Protein AF-A0A1V8UKM0-F1 (afdb_monomer)

Foldseek 3Di:
DDDDDDDDPPPPPPDPPPPPQPFPPQDPPAAEAADDDDDDDDDADDDDDCQQVCNQVQWFWDQDDDPVNAQEGGDGPVVCVVVVQWDAPPPRHDTHHHWPPDDDDDPPGSGTYGTDIDGNYYYNDHDDDDDDPDDDDDPSDDDWDWHDDGGPPPPHIGTDDDDD

Nearest PDB structures (foldseek):
  5jvv-assembly2_A  TM=9.535E-01  e=7.229E-06  Paecilomyces sp. 'thermophila'
  3wdy-assembly3_C  TM=9.228E-01  e=9.273E-06  Paecilomyces sp. 'thermophila'
  3wdu-assembly2_B  TM=9.109E-01  e=8.713E-06  Paecilomyces sp. 'thermophila'
  3wdy-assembly2_B  TM=9.113E-01  e=1.189E-05  Paecilomyces sp. 'thermophila'

Secondary structure (DSSP, 8-state):
--PPP----------------------TT--EE-----SS-PPP-------TTTGGGSEEEE-S--TT--SEEE--HHHHHHTTSEEE-TTS--EEE----SS---TTSS-EEE-EEEESSEESS-------S----STT-----EEE-SSTTTT-EEE-----

Structure (mmCIF, N/CA/C/O backbone):
data_AF-A0A1V8UKM0-F1
#
_entry.id   AF-A0A1V8UKM0-F1
#
loop_
_atom_site.group_PDB
_atom_site.id
_atom_site.type_symbol
_atom_site.label_atom_id
_atom_site.label_alt_id
_atom_site.label_comp_id
_atom_site.label_asym_id
_atom_site.label_entity_id
_atom_site.label_seq_id
_atom_site.pdbx_PDB_ins_code
_atom_site.Cartn_x
_atom_site.Cartn_y
_atom_site.Cartn_z
_atom_site.occupancy
_atom_site.B_iso_or_equiv
_atom_site.auth_seq_id
_atom_site.auth_comp_id
_atom_site.auth_asym_id
_atom_site.auth_atom_id
_atom_site.pdbx_PDB_model_num
ATO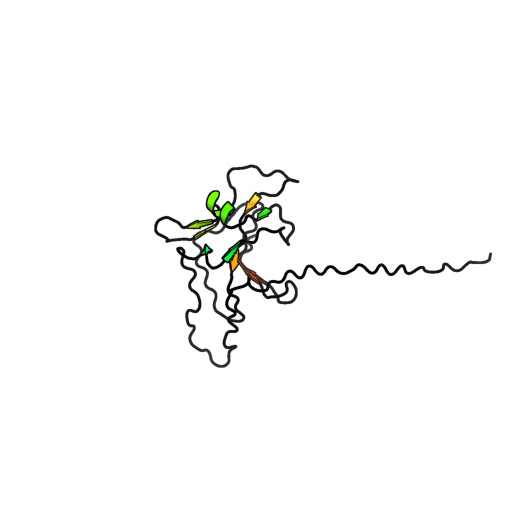M 1 N N . MET A 1 1 ? 38.058 53.586 30.985 1.00 41.16 1 MET A N 1
ATOM 2 C CA . MET A 1 1 ? 37.505 52.952 29.769 1.00 41.16 1 MET A CA 1
ATOM 3 C C . MET A 1 1 ? 38.567 52.033 29.189 1.00 41.16 1 MET A C 1
ATOM 5 O O . MET A 1 1 ? 39.555 52.520 28.659 1.00 41.16 1 MET A O 1
ATOM 9 N N . ARG A 1 2 ? 38.438 50.719 29.379 1.00 30.89 2 ARG A N 1
ATOM 10 C CA . ARG A 1 2 ? 39.335 49.725 28.776 1.00 30.89 2 ARG A CA 1
ATOM 11 C C . ARG A 1 2 ? 38.476 48.509 28.447 1.00 30.89 2 ARG A C 1
ATOM 13 O O . ARG A 1 2 ? 38.006 47.827 29.350 1.00 30.89 2 ARG A O 1
ATOM 20 N N . SER A 1 3 ? 38.157 48.352 27.167 1.00 33.84 3 SER A N 1
ATOM 21 C CA . SER A 1 3 ? 37.376 47.237 26.642 1.00 33.84 3 SER A CA 1
ATOM 22 C C . SER A 1 3 ? 38.165 45.935 26.794 1.00 33.84 3 SER A C 1
ATOM 24 O O . SER A 1 3 ? 39.337 45.861 26.430 1.00 33.84 3 SER A O 1
ATOM 26 N N . SER A 1 4 ? 37.523 44.910 27.353 1.00 36.16 4 SER A N 1
ATOM 27 C CA . SER A 1 4 ? 37.988 43.522 27.254 1.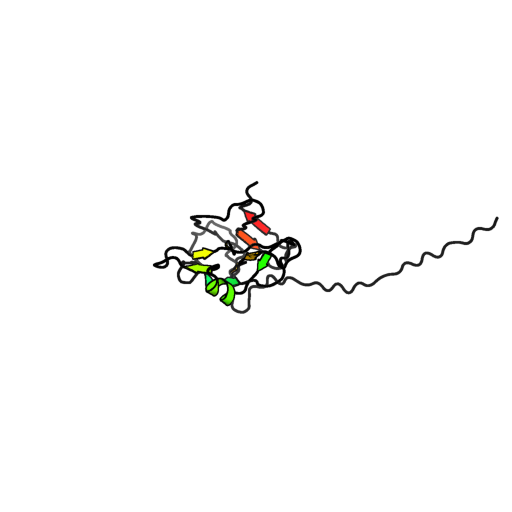00 36.16 4 SER A CA 1
ATOM 28 C C . SER A 1 4 ? 37.384 42.890 25.995 1.00 36.16 4 SER A C 1
ATOM 30 O O . SER A 1 4 ? 36.192 43.094 25.753 1.00 36.16 4 SER A O 1
ATOM 32 N N . PRO A 1 5 ? 38.150 42.142 25.182 1.00 39.22 5 PRO A N 1
ATOM 33 C CA . PRO A 1 5 ? 37.603 41.442 24.030 1.00 39.22 5 PRO A CA 1
ATOM 34 C C . PRO A 1 5 ? 36.866 40.176 24.486 1.00 39.22 5 PRO A C 1
ATOM 36 O O . 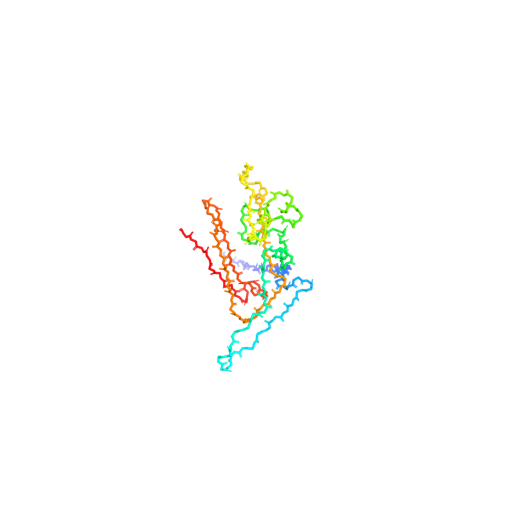PRO A 1 5 ? 37.390 39.369 25.254 1.00 39.22 5 PRO A O 1
ATOM 39 N N . LEU A 1 6 ? 35.635 40.004 24.005 1.00 35.41 6 LEU A N 1
ATOM 40 C CA . LEU A 1 6 ? 34.868 38.770 24.144 1.00 35.41 6 LEU A CA 1
ATOM 41 C C . LEU A 1 6 ? 35.553 37.665 23.328 1.00 35.41 6 LEU A C 1
ATOM 43 O O . LEU A 1 6 ? 35.604 37.722 22.101 1.00 35.41 6 LEU A O 1
ATOM 47 N N . ILE A 1 7 ? 36.078 36.654 24.019 1.00 39.25 7 ILE A N 1
ATOM 48 C CA . ILE A 1 7 ? 36.509 35.392 23.414 1.00 39.25 7 ILE A CA 1
ATOM 49 C C . ILE A 1 7 ? 35.251 34.690 22.890 1.00 39.25 7 ILE A C 1
ATOM 51 O O . ILE A 1 7 ? 34.437 34.189 23.667 1.00 39.25 7 ILE A O 1
ATOM 55 N N . SER A 1 8 ? 35.094 34.672 21.566 1.00 36.81 8 SER A N 1
ATOM 56 C CA . SER A 1 8 ? 34.096 33.863 20.866 1.00 36.81 8 SER A CA 1
ATOM 57 C C . SER A 1 8 ? 34.408 32.384 21.098 1.00 36.81 8 SER A C 1
ATOM 59 O O . SER A 1 8 ? 35.337 31.825 20.515 1.00 36.81 8 SER A O 1
ATOM 61 N N . ARG A 1 9 ? 33.662 31.742 21.999 1.00 37.31 9 ARG A N 1
ATOM 62 C CA . ARG A 1 9 ? 33.654 30.284 22.132 1.00 37.31 9 ARG A CA 1
ATOM 63 C C . ARG A 1 9 ? 32.710 29.724 21.073 1.00 37.31 9 ARG A C 1
ATOM 65 O O . ARG A 1 9 ? 31.514 29.602 21.313 1.00 37.31 9 ARG A O 1
ATOM 72 N N . ILE A 1 10 ? 33.250 29.381 19.905 1.00 36.84 10 ILE A N 1
ATOM 73 C CA . ILE A 1 10 ? 32.561 28.501 18.957 1.00 36.84 10 ILE A CA 1
ATOM 74 C C . ILE A 1 10 ? 32.526 27.111 19.599 1.00 36.84 10 ILE A C 1
ATOM 76 O O . ILE A 1 10 ? 33.517 26.383 19.596 1.00 36.84 10 ILE A O 1
ATOM 80 N N . ALA A 1 11 ? 31.394 26.760 20.204 1.00 35.06 11 ALA A N 1
ATOM 81 C CA . ALA A 1 11 ? 31.103 25.387 20.582 1.00 35.06 11 ALA A CA 1
ATOM 82 C C . ALA A 1 11 ? 30.688 24.636 19.311 1.00 35.06 11 ALA A C 1
ATOM 84 O O . ALA A 1 11 ? 29.550 24.739 18.859 1.00 35.06 11 ALA A O 1
ATOM 85 N N . VAL A 1 12 ? 31.631 23.912 18.705 1.00 35.94 12 VAL A N 1
ATOM 86 C CA . VAL A 1 12 ? 31.314 22.931 17.663 1.00 35.94 12 VAL A CA 1
ATOM 87 C C . VAL A 1 12 ? 30.643 21.749 18.357 1.00 35.94 12 VAL A C 1
ATOM 89 O O . VAL A 1 12 ? 31.309 20.867 18.894 1.00 35.94 12 VAL A O 1
ATOM 92 N N . PHE A 1 13 ? 29.313 21.750 18.389 1.00 31.33 13 PHE A N 1
ATOM 93 C CA . PHE A 1 13 ? 28.555 20.548 18.706 1.00 31.33 13 PHE A CA 1
ATOM 94 C C . PHE A 1 13 ? 28.582 19.648 17.473 1.00 31.33 13 PHE A C 1
ATOM 96 O O . PHE A 1 13 ? 27.838 19.853 16.515 1.00 31.33 13 PHE A O 1
ATOM 103 N N . LEU A 1 14 ? 29.474 18.656 17.496 1.00 30.83 14 LEU A N 1
ATOM 104 C CA . LEU A 1 14 ? 29.379 17.487 16.631 1.00 30.83 14 LEU A CA 1
ATOM 105 C C . LEU A 1 14 ? 28.101 16.740 17.028 1.00 30.83 14 LEU A C 1
ATOM 107 O O . LEU A 1 14 ? 28.102 15.918 17.940 1.00 30.83 14 LEU A O 1
ATOM 111 N N . PHE A 1 15 ? 26.993 17.060 16.364 1.00 31.20 15 PHE A N 1
ATOM 112 C CA . PHE A 1 15 ? 25.857 16.156 16.324 1.00 31.20 15 PHE A CA 1
ATOM 113 C C . PHE A 1 15 ? 26.297 14.952 15.491 1.00 31.20 15 PHE A C 1
ATOM 115 O O . PHE A 1 15 ? 26.589 15.132 14.303 1.00 31.20 15 PHE A O 1
ATOM 122 N N . PRO A 1 16 ? 26.388 13.736 16.061 1.00 29.88 16 PRO A N 1
ATOM 123 C CA . PRO A 1 16 ? 26.501 12.561 15.227 1.00 29.88 16 PRO A CA 1
ATOM 124 C C . PRO A 1 16 ? 25.219 12.545 14.400 1.00 29.88 16 PRO A C 1
ATOM 126 O O . PRO A 1 16 ? 24.122 12.381 14.933 1.00 29.88 16 PRO A O 1
ATOM 129 N N . SER A 1 17 ? 25.358 12.821 13.105 1.00 37.81 17 SER A N 1
ATOM 130 C CA . SER A 1 17 ? 24.285 12.626 12.147 1.00 37.81 17 SER A CA 1
ATOM 131 C C . SER A 1 17 ? 23.995 11.136 12.141 1.00 37.81 17 SER A C 1
ATOM 133 O O . SER A 1 17 ? 24.619 10.367 11.413 1.00 37.81 17 SER A O 1
ATOM 135 N N . PHE A 1 18 ? 23.065 10.721 12.995 1.00 37.25 18 PHE A N 1
ATOM 136 C CA . PHE A 1 18 ? 22.303 9.513 12.771 1.00 37.25 18 PHE A CA 1
ATOM 137 C C . PHE A 1 18 ? 21.457 9.810 11.535 1.00 37.25 18 PHE A C 1
ATOM 139 O O . PHE A 1 18 ? 20.313 10.250 11.614 1.00 37.25 18 PHE A O 1
ATOM 146 N N . PHE A 1 19 ? 22.080 9.650 10.368 1.00 33.97 19 PHE A N 1
ATOM 147 C CA . PHE A 1 19 ? 21.358 9.419 9.139 1.00 33.97 19 PHE A CA 1
ATOM 148 C C . PHE A 1 19 ? 20.567 8.137 9.381 1.00 33.97 19 PHE A C 1
ATOM 150 O O . PHE A 1 19 ? 21.082 7.031 9.230 1.00 33.97 19 PHE A O 1
ATOM 157 N N . LEU A 1 20 ? 19.304 8.282 9.778 1.00 30.52 20 LEU A N 1
ATOM 158 C CA . LEU A 1 20 ? 18.297 7.319 9.379 1.00 30.52 20 LEU A CA 1
ATOM 159 C C . LEU A 1 20 ? 18.250 7.423 7.858 1.00 30.52 20 LEU A C 1
ATOM 161 O O . LEU A 1 20 ? 17.508 8.216 7.287 1.00 30.52 20 LEU A O 1
ATOM 165 N N . VAL A 1 21 ? 19.132 6.670 7.202 1.00 33.78 21 VAL A N 1
ATOM 166 C CA . VAL A 1 21 ? 18.944 6.324 5.806 1.00 33.78 21 VAL A CA 1
ATOM 167 C C . VAL A 1 21 ? 17.631 5.559 5.811 1.00 33.78 21 VAL A C 1
ATOM 169 O O . VAL A 1 21 ? 17.584 4.390 6.197 1.00 33.78 21 VAL A O 1
ATOM 172 N N . ALA A 1 22 ? 16.543 6.238 5.449 1.00 36.50 22 ALA A N 1
ATOM 173 C CA . ALA A 1 22 ? 15.368 5.571 4.931 1.00 36.50 22 ALA A CA 1
ATOM 174 C C . ALA A 1 22 ? 15.836 4.904 3.637 1.00 36.50 22 ALA A C 1
ATOM 176 O O . ALA A 1 22 ? 15.768 5.472 2.546 1.00 36.50 22 ALA A O 1
ATOM 177 N N . ASN A 1 23 ? 16.443 3.727 3.786 1.00 37.69 23 ASN A N 1
ATOM 178 C CA . ASN A 1 23 ? 16.785 2.867 2.682 1.00 37.69 23 ASN A CA 1
ATOM 179 C C . ASN A 1 23 ? 15.448 2.498 2.050 1.00 37.69 23 ASN A C 1
ATOM 181 O O . ASN A 1 23 ? 14.806 1.538 2.453 1.00 37.69 23 ASN A O 1
ATOM 185 N N . ALA A 1 24 ? 15.054 3.224 1.011 1.00 42.47 24 ALA A N 1
ATOM 186 C CA . ALA A 1 24 ? 14.160 2.706 -0.014 1.00 42.47 24 ALA A CA 1
ATOM 187 C C . ALA A 1 24 ? 14.916 1.665 -0.873 1.00 42.47 24 ALA A C 1
ATOM 189 O O . ALA A 1 24 ? 14.797 1.630 -2.094 1.00 42.47 24 ALA A O 1
ATOM 190 N N . GLN A 1 25 ? 15.756 0.841 -0.234 1.00 45.12 25 GLN A N 1
ATOM 191 C CA . GLN A 1 25 ? 16.218 -0.401 -0.816 1.00 45.12 25 GLN A CA 1
ATOM 192 C C . GLN A 1 25 ? 15.028 -1.343 -0.718 1.00 45.12 25 GLN A C 1
ATOM 194 O O . GLN A 1 25 ? 14.597 -1.701 0.379 1.00 45.12 25 GLN A O 1
ATOM 199 N N . SER A 1 26 ? 14.482 -1.666 -1.889 1.00 51.91 26 SER A N 1
ATOM 200 C CA . SER A 1 26 ? 13.597 -2.798 -2.132 1.00 51.91 26 SER A CA 1
ATOM 201 C C . SER A 1 26 ? 13.869 -3.910 -1.130 1.00 51.91 26 SER A C 1
ATOM 203 O O . SER A 1 26 ? 15.006 -4.373 -0.991 1.00 51.91 26 SER A O 1
ATOM 205 N N . VAL A 1 27 ? 12.819 -4.292 -0.420 1.00 56.19 27 VAL A N 1
ATOM 206 C CA . VAL A 1 27 ? 12.821 -5.334 0.601 1.00 56.19 27 VAL A CA 1
ATOM 207 C C . VAL A 1 27 ? 13.605 -6.564 0.109 1.00 56.19 27 VAL A C 1
ATOM 209 O O . VAL A 1 27 ? 13.520 -6.898 -1.078 1.00 56.19 27 VAL A O 1
ATOM 212 N N . PRO A 1 28 ? 14.378 -7.249 0.976 1.00 54.06 28 PRO A N 1
ATOM 213 C CA . PRO A 1 28 ? 15.105 -8.457 0.594 1.00 54.06 28 PRO A CA 1
ATOM 214 C C . PRO A 1 28 ? 14.209 -9.447 -0.170 1.00 54.06 28 PRO A C 1
ATOM 216 O O . PRO A 1 28 ? 13.207 -9.914 0.367 1.00 54.06 28 PRO A O 1
ATOM 219 N N . GLY A 1 29 ? 14.566 -9.756 -1.422 1.00 62.44 29 GLY A N 1
ATOM 220 C CA . GLY A 1 29 ? 13.808 -10.656 -2.306 1.00 62.44 29 GLY A CA 1
ATOM 221 C C . GLY A 1 29 ? 13.064 -9.984 -3.470 1.00 62.44 29 GLY A C 1
ATOM 222 O O . GLY A 1 29 ? 12.584 -10.695 -4.351 1.00 62.44 2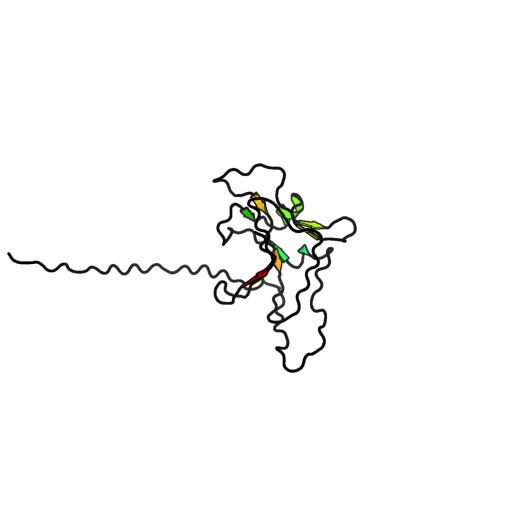9 GLY A O 1
ATOM 223 N N . GLY A 1 30 ? 13.000 -8.651 -3.519 1.00 69.62 30 GLY A N 1
ATOM 224 C CA . GLY A 1 30 ? 12.441 -7.905 -4.650 1.00 69.62 30 GLY A CA 1
ATOM 225 C C . GLY A 1 30 ? 13.329 -7.914 -5.900 1.00 69.62 30 GLY A C 1
ATOM 226 O O . GLY A 1 30 ? 14.557 -7.889 -5.804 1.00 69.62 30 GLY A O 1
ATOM 227 N N . ALA A 1 31 ? 12.717 -7.924 -7.087 1.00 80.88 31 ALA A N 1
ATOM 228 C CA . ALA A 1 31 ? 13.434 -7.798 -8.355 1.00 80.88 31 ALA A CA 1
ATOM 229 C C . ALA A 1 31 ? 13.664 -6.322 -8.734 1.00 80.88 31 ALA A C 1
ATOM 231 O O . ALA A 1 31 ? 12.804 -5.466 -8.516 1.00 80.88 31 ALA A O 1
ATOM 232 N N . TYR A 1 32 ? 14.816 -6.031 -9.346 1.00 82.56 32 TYR A N 1
ATOM 233 C CA . TYR A 1 32 ? 15.146 -4.713 -9.897 1.00 82.56 32 TYR A CA 1
ATOM 234 C C . TYR A 1 32 ? 15.082 -4.737 -11.425 1.00 82.56 32 TYR A C 1
ATOM 236 O O . TYR A 1 32 ? 15.792 -5.509 -12.074 1.00 82.56 32 TYR A O 1
ATOM 244 N N . TYR A 1 33 ? 14.260 -3.858 -11.996 1.00 81.56 33 TYR A N 1
ATOM 245 C CA . TYR A 1 33 ? 14.074 -3.721 -13.436 1.00 81.56 33 TYR A CA 1
ATOM 246 C C . TYR A 1 33 ? 14.621 -2.368 -13.918 1.00 81.56 33 TYR A C 1
ATOM 248 O O . TYR A 1 33 ? 13.927 -1.351 -13.832 1.00 81.56 33 TYR A O 1
ATOM 256 N N . PRO A 1 34 ? 15.845 -2.326 -14.477 1.00 70.88 34 PRO A N 1
ATOM 257 C CA . PRO A 1 34 ? 16.442 -1.076 -14.951 1.00 70.88 34 PRO A CA 1
ATOM 258 C C . PRO A 1 34 ? 15.725 -0.494 -16.179 1.00 70.88 34 PRO A C 1
ATOM 260 O O . PRO A 1 34 ? 15.859 0.689 -16.474 1.00 70.88 34 PRO A O 1
ATOM 263 N N . GLY A 1 35 ? 14.959 -1.313 -16.908 1.00 67.69 35 GLY A N 1
ATOM 264 C CA . GLY A 1 35 ? 14.423 -0.948 -18.216 1.00 67.69 35 GLY A CA 1
ATOM 265 C C . GLY A 1 35 ? 15.532 -0.732 -19.256 1.00 67.69 35 GLY A C 1
ATOM 266 O O . GLY A 1 35 ? 16.695 -0.492 -18.940 1.00 67.69 35 GLY A O 1
ATOM 267 N N . ASN A 1 36 ? 15.179 -0.828 -20.533 1.00 60.84 36 ASN A N 1
ATOM 268 C CA . ASN A 1 36 ? 16.086 -0.426 -21.603 1.00 60.84 36 ASN A CA 1
ATOM 269 C C . ASN A 1 36 ? 15.830 1.065 -21.847 1.00 60.84 36 ASN A C 1
ATOM 271 O O . ASN A 1 36 ? 14.870 1.407 -22.536 1.00 60.84 36 ASN A O 1
ATOM 275 N N . GLY A 1 37 ? 16.602 1.952 -21.210 1.00 56.44 37 GLY A N 1
ATOM 276 C CA . GLY A 1 37 ? 16.526 3.395 -21.471 1.00 56.44 37 GLY A CA 1
ATOM 277 C C . GLY A 1 37 ? 16.560 3.659 -22.983 1.00 56.44 37 GLY A C 1
ATOM 278 O O . GLY A 1 37 ? 17.367 3.062 -23.693 1.00 56.44 37 GLY A O 1
ATOM 279 N N . ALA A 1 38 ? 15.624 4.459 -23.496 1.00 56.59 38 ALA A N 1
ATOM 280 C CA . ALA A 1 38 ? 15.334 4.492 -24.930 1.00 56.59 38 ALA A CA 1
ATOM 281 C C . ALA A 1 38 ? 16.504 5.043 -25.770 1.00 56.59 38 ALA A C 1
ATOM 283 O O . ALA A 1 38 ? 16.975 6.155 -25.527 1.00 56.59 38 ALA A O 1
ATOM 284 N N . PRO A 1 39 ? 16.874 4.332 -26.849 1.00 47.72 39 PRO A N 1
ATOM 285 C CA . PRO A 1 39 ? 16.763 4.938 -28.171 1.00 47.72 39 PRO A CA 1
ATOM 286 C C . PRO A 1 39 ? 16.070 3.976 -29.155 1.00 47.72 39 PRO A C 1
ATOM 288 O O . PRO A 1 39 ? 16.429 2.808 -29.258 1.00 47.72 39 PRO A O 1
ATOM 291 N N . ALA A 1 40 ? 15.086 4.506 -29.889 1.00 51.47 40 ALA A N 1
ATOM 292 C CA . ALA A 1 40 ? 14.050 3.813 -30.670 1.00 51.47 40 ALA A CA 1
ATOM 293 C C . ALA A 1 40 ? 12.929 3.202 -29.806 1.00 51.47 40 ALA A C 1
ATOM 295 O O . ALA A 1 40 ? 13.145 2.315 -28.988 1.00 51.47 40 ALA A O 1
ATOM 296 N N . ALA A 1 41 ? 11.710 3.718 -29.989 1.00 57.66 41 ALA A N 1
ATOM 297 C CA . ALA A 1 41 ? 10.493 3.306 -29.298 1.00 57.66 41 ALA A CA 1
ATOM 298 C C . ALA A 1 41 ? 10.188 1.814 -29.532 1.00 57.66 41 ALA A C 1
ATOM 300 O O . ALA A 1 41 ? 9.504 1.442 -30.483 1.00 57.66 41 ALA A O 1
ATOM 301 N N . GLY A 1 42 ? 10.731 0.948 -28.679 1.00 62.38 42 GLY A N 1
ATOM 302 C CA . GLY A 1 42 ? 10.366 -0.461 -28.630 1.00 62.38 42 GLY A CA 1
ATOM 303 C C . GLY A 1 42 ? 8.940 -0.643 -28.105 1.00 62.38 42 GLY A C 1
ATOM 304 O O . GLY A 1 42 ? 8.438 0.165 -27.325 1.00 62.38 42 GLY A O 1
ATOM 305 N N . THR A 1 43 ? 8.275 -1.717 -28.528 1.00 74.25 43 THR A N 1
ATOM 306 C CA . THR A 1 43 ? 6.941 -2.083 -28.036 1.00 74.25 43 THR A CA 1
ATOM 307 C C . THR A 1 43 ? 6.980 -2.373 -26.532 1.00 74.25 43 THR A C 1
ATOM 309 O O . THR A 1 43 ? 7.822 -3.151 -26.076 1.00 74.25 43 THR A O 1
ATOM 312 N N . TYR A 1 44 ? 6.050 -1.791 -25.767 1.00 80.81 44 TYR A N 1
ATOM 313 C CA . TYR A 1 44 ? 5.870 -2.126 -24.353 1.00 80.81 44 TYR A CA 1
ATOM 314 C C . TYR A 1 44 ? 5.500 -3.603 -24.193 1.00 80.81 44 TYR A C 1
ATOM 316 O O . TYR A 1 44 ? 4.662 -4.134 -24.924 1.00 80.81 44 TYR A O 1
ATOM 324 N N . LYS A 1 45 ? 6.117 -4.262 -23.212 1.00 85.50 45 LYS A N 1
ATOM 325 C CA . LYS A 1 45 ? 5.777 -5.624 -22.797 1.00 85.50 45 LYS A CA 1
ATOM 326 C C . LYS A 1 45 ? 5.374 -5.607 -21.333 1.00 85.50 45 LYS A C 1
ATOM 328 O O . LYS A 1 45 ? 5.960 -4.870 -20.543 1.00 85.50 45 LYS A O 1
ATOM 333 N N . LEU A 1 46 ? 4.383 -6.423 -20.991 1.00 88.25 46 LEU A N 1
ATOM 334 C CA . LEU A 1 46 ? 3.970 -6.618 -19.609 1.00 88.25 46 LEU A CA 1
ATOM 335 C C . LEU A 1 46 ? 5.120 -7.271 -18.830 1.00 88.25 46 LEU A C 1
ATOM 337 O O . LEU A 1 46 ? 5.579 -8.349 -19.207 1.00 88.25 46 LEU A O 1
ATOM 341 N N . ILE A 1 47 ? 5.590 -6.593 -17.783 1.00 88.06 47 ILE A N 1
ATOM 342 C CA . ILE A 1 47 ? 6.644 -7.088 -16.883 1.00 88.06 47 ILE A CA 1
ATOM 343 C C . ILE A 1 47 ? 6.033 -7.616 -15.592 1.00 88.06 47 ILE A C 1
ATOM 345 O O . ILE A 1 47 ? 6.355 -8.720 -15.167 1.00 88.06 47 ILE A O 1
ATOM 349 N N . ASP A 1 48 ? 5.117 -6.856 -15.001 1.00 90.12 48 ASP A N 1
ATOM 350 C CA . ASP A 1 48 ? 4.435 -7.244 -13.779 1.00 90.12 48 ASP A CA 1
ATOM 351 C C . ASP A 1 48 ? 2.936 -6.997 -13.899 1.00 90.12 48 ASP A C 1
ATOM 353 O O . ASP A 1 48 ? 2.492 -5.917 -14.286 1.00 90.12 48 ASP A O 1
ATOM 357 N N . ASP A 1 49 ? 2.172 -8.019 -13.522 1.00 92.88 49 ASP A N 1
ATOM 358 C CA . ASP A 1 49 ? 0.733 -7.942 -13.312 1.00 92.88 49 ASP A CA 1
ATOM 359 C C . ASP A 1 49 ? 0.439 -8.102 -11.815 1.00 92.88 49 ASP A C 1
ATOM 361 O O . ASP A 1 49 ? 0.858 -9.073 -11.171 1.00 92.88 49 ASP A O 1
ATOM 365 N N . TYR A 1 50 ? -0.261 -7.115 -11.263 1.00 92.50 50 TYR A N 1
ATOM 366 C CA . TYR A 1 50 ? -0.699 -7.055 -9.873 1.00 92.50 50 TYR A CA 1
ATOM 367 C C . TYR A 1 50 ? -2.184 -7.416 -9.791 1.00 92.50 50 TYR A C 1
ATOM 369 O O . TYR A 1 50 ? -3.011 -6.633 -9.327 1.00 92.50 50 TYR A O 1
ATOM 377 N N . ASN A 1 51 ? -2.542 -8.616 -10.252 1.00 92.12 51 ASN A N 1
ATOM 378 C CA . ASN A 1 51 ? -3.930 -9.057 -10.189 1.00 92.12 51 ASN A CA 1
ATOM 379 C C . ASN A 1 51 ? -4.419 -9.182 -8.727 1.00 92.12 51 ASN A C 1
ATOM 381 O O . ASN A 1 51 ? -3.621 -9.468 -7.825 1.00 92.12 51 ASN A O 1
ATOM 385 N N . PRO A 1 52 ? -5.730 -9.020 -8.465 1.00 93.44 52 PRO A N 1
ATOM 386 C CA . PRO A 1 52 ? -6.258 -8.959 -7.103 1.00 93.44 52 PRO A CA 1
ATOM 387 C C . PRO A 1 52 ? -5.936 -10.173 -6.227 1.00 93.44 52 PRO A C 1
ATOM 389 O O . PRO A 1 52 ? -5.763 -10.016 -5.022 1.00 93.44 52 PRO A O 1
ATOM 392 N N . ALA A 1 53 ? -5.826 -11.374 -6.807 1.00 91.81 53 ALA A N 1
ATOM 393 C CA . ALA A 1 53 ? -5.569 -12.601 -6.052 1.00 91.81 53 ALA A CA 1
ATOM 394 C C . ALA A 1 53 ? -4.168 -12.627 -5.416 1.00 91.81 53 ALA A C 1
ATOM 396 O O . ALA A 1 53 ? -3.987 -13.214 -4.350 1.00 91.81 53 ALA A O 1
ATOM 397 N N . ILE A 1 54 ? -3.183 -11.989 -6.056 1.00 91.62 54 ILE A N 1
ATOM 398 C CA . ILE A 1 54 ? -1.794 -11.937 -5.574 1.00 91.62 54 ILE A CA 1
ATOM 399 C C . ILE A 1 54 ? -1.348 -10.534 -5.163 1.00 91.62 54 ILE A C 1
ATOM 401 O O . ILE A 1 54 ? -0.212 -10.381 -4.725 1.00 91.62 54 ILE A O 1
ATOM 405 N N . PHE A 1 55 ? -2.219 -9.526 -5.282 1.00 94.19 55 PHE A N 1
ATOM 406 C CA . PHE A 1 55 ? -1.893 -8.111 -5.105 1.00 94.19 55 PHE A CA 1
ATOM 407 C C . PHE A 1 55 ? -1.062 -7.869 -3.840 1.00 94.19 55 PHE A C 1
ATOM 409 O O . PHE A 1 55 ? 0.103 -7.500 -3.931 1.00 94.19 55 PHE A O 1
ATOM 416 N N . PHE A 1 56 ? -1.594 -8.208 -2.661 1.00 95.12 56 PHE A N 1
ATOM 417 C CA . PHE A 1 56 ? -0.921 -7.993 -1.369 1.00 95.12 56 PHE A CA 1
ATOM 418 C C . PHE A 1 56 ? 0.290 -8.898 -1.104 1.00 95.12 56 PHE A C 1
ATOM 420 O O . PHE A 1 56 ? 0.919 -8.778 -0.052 1.00 95.12 56 PHE A O 1
ATOM 427 N N . ASN A 1 57 ? 0.598 -9.849 -1.986 1.00 92.88 57 ASN A N 1
ATOM 428 C CA . ASN A 1 57 ? 1.806 -10.672 -1.886 1.00 92.88 57 ASN A CA 1
ATOM 429 C C . ASN A 1 57 ? 3.000 -10.045 -2.603 1.00 92.88 57 ASN A C 1
ATOM 431 O O . ASN A 1 57 ? 4.104 -10.535 -2.422 1.00 92.88 57 ASN A O 1
ATOM 435 N N . LYS A 1 58 ? 2.771 -8.992 -3.394 1.00 92.06 58 LYS A N 1
ATOM 436 C CA . LYS A 1 58 ? 3.805 -8.241 -4.118 1.00 92.06 58 LYS A CA 1
ATOM 437 C C . LYS A 1 58 ? 4.142 -6.900 -3.450 1.00 92.06 58 LYS A C 1
ATOM 439 O O . LYS A 1 58 ? 4.768 -6.036 -4.074 1.00 92.06 58 LYS A O 1
ATOM 444 N N . PHE A 1 59 ? 3.637 -6.700 -2.232 1.00 92.62 59 PHE A N 1
ATOM 445 C CA . PHE A 1 59 ? 3.851 -5.506 -1.431 1.00 92.62 59 PHE A CA 1
ATOM 446 C C . PHE A 1 59 ? 4.284 -5.876 -0.019 1.00 92.62 59 PHE A C 1
ATOM 448 O O . PHE A 1 59 ? 3.695 -6.743 0.637 1.00 92.62 59 PHE A O 1
ATOM 455 N N . ASN A 1 60 ? 5.218 -5.088 0.487 1.00 91.88 60 ASN A N 1
ATOM 456 C CA . ASN A 1 60 ? 5.516 -4.961 1.892 1.00 91.88 60 ASN A CA 1
ATOM 457 C C . ASN A 1 60 ? 4.538 -3.990 2.569 1.00 91.88 60 ASN A C 1
ATOM 459 O O . ASN A 1 60 ? 4.142 -2.970 2.000 1.00 91.88 60 ASN A O 1
ATOM 463 N N . PHE A 1 61 ? 4.155 -4.324 3.800 1.00 93.75 61 PHE A N 1
ATOM 464 C CA . PHE A 1 61 ? 3.301 -3.496 4.642 1.00 93.75 61 PHE A CA 1
ATOM 465 C C . PHE A 1 61 ? 4.187 -2.699 5.591 1.00 93.75 61 PHE A C 1
ATOM 467 O O . PHE A 1 61 ? 4.603 -3.223 6.627 1.00 93.75 61 PHE A O 1
ATOM 474 N N . TYR A 1 62 ? 4.440 -1.441 5.234 1.00 91.50 62 TYR A N 1
ATOM 475 C CA . TYR A 1 62 ? 5.146 -0.507 6.099 1.00 91.50 62 TYR A CA 1
ATOM 476 C C . TYR A 1 62 ? 4.361 -0.350 7.398 1.00 91.50 62 TYR A C 1
ATOM 478 O O . TYR A 1 62 ? 3.155 -0.117 7.360 1.00 91.50 62 TYR A O 1
ATOM 486 N N . ASN A 1 63 ? 5.030 -0.499 8.535 1.00 92.06 63 ASN A N 1
ATOM 487 C CA . ASN A 1 63 ? 4.412 -0.471 9.860 1.00 92.06 63 ASN A CA 1
ATOM 488 C C . ASN A 1 63 ? 5.205 0.376 10.866 1.00 92.06 63 ASN A C 1
ATOM 490 O O . ASN A 1 63 ? 5.033 0.214 12.074 1.00 92.06 63 ASN A O 1
ATOM 494 N N . ASP A 1 64 ? 6.062 1.258 10.356 1.00 88.81 64 ASP A N 1
ATOM 495 C CA . ASP A 1 64 ? 6.834 2.207 11.148 1.00 88.81 64 ASP A CA 1
ATOM 496 C C . ASP A 1 64 ? 6.143 3.580 11.197 1.00 88.81 64 ASP A C 1
ATOM 498 O O . ASP A 1 64 ? 5.054 3.792 10.652 1.00 88.81 64 ASP A O 1
ATOM 502 N N . TYR A 1 65 ? 6.782 4.525 11.886 1.00 86.75 65 TYR A N 1
ATOM 503 C CA . TYR A 1 65 ? 6.299 5.895 12.032 1.00 86.75 65 TYR A CA 1
ATOM 504 C C . TYR A 1 65 ? 6.097 6.582 10.676 1.00 86.75 65 TYR A C 1
ATOM 506 O O . TYR A 1 65 ? 6.895 6.393 9.759 1.00 86.75 65 TYR A O 1
ATOM 514 N N . ASP A 1 66 ? 5.053 7.401 10.546 1.00 86.38 66 ASP A N 1
ATOM 515 C CA . ASP A 1 66 ? 4.787 8.119 9.303 1.00 86.38 66 ASP A CA 1
ATOM 516 C C . ASP A 1 66 ? 5.837 9.215 9.036 1.00 86.38 66 ASP A C 1
ATOM 518 O O . ASP A 1 66 ? 5.907 10.183 9.797 1.00 86.38 66 ASP A O 1
ATOM 522 N N . PRO A 1 67 ? 6.622 9.136 7.945 1.00 84.31 67 PRO A N 1
ATOM 523 C CA . PRO A 1 67 ? 7.657 10.129 7.647 1.00 84.31 67 PRO A CA 1
ATOM 524 C C . PRO A 1 67 ? 7.116 11.548 7.417 1.00 84.31 67 PRO A C 1
ATOM 526 O O . PRO A 1 67 ? 7.870 12.512 7.530 1.00 84.31 67 PRO A O 1
ATOM 529 N N . THR A 1 68 ? 5.825 11.683 7.096 1.00 83.38 68 THR A N 1
ATOM 530 C CA . THR A 1 68 ? 5.139 12.970 6.899 1.00 83.38 68 THR A CA 1
ATOM 531 C C . THR A 1 68 ? 4.489 13.528 8.166 1.00 83.38 68 THR A C 1
ATOM 533 O O . THR A 1 68 ? 3.832 14.564 8.104 1.00 83.38 68 THR A O 1
ATOM 536 N N . TYR A 1 69 ? 4.704 12.892 9.325 1.00 84.06 69 TYR A N 1
ATOM 537 C CA . TYR A 1 69 ? 4.161 13.311 10.623 1.00 84.06 69 TYR A CA 1
ATOM 538 C C . TYR A 1 69 ? 2.620 13.367 10.665 1.00 84.06 69 TYR A C 1
ATOM 540 O O . TYR A 1 69 ? 2.031 14.150 11.414 1.00 84.06 69 TYR A O 1
ATOM 548 N N . GLY A 1 70 ? 1.950 12.531 9.868 1.00 84.50 70 GLY A N 1
ATOM 549 C CA . GLY A 1 70 ? 0.499 12.401 9.842 1.00 84.50 70 GLY A CA 1
ATOM 550 C C . GLY A 1 70 ? -0.067 11.729 11.096 1.00 84.50 70 GLY A C 1
ATOM 551 O O . GLY A 1 70 ? 0.600 10.960 11.788 1.00 84.50 70 GLY A O 1
ATOM 552 N N . HIS A 1 71 ? -1.348 11.983 11.385 1.00 91.38 71 HIS A N 1
ATOM 553 C CA . HIS A 1 71 ? -2.070 11.335 12.486 1.00 91.38 71 HIS A CA 1
ATOM 554 C C . HIS A 1 71 ? -2.557 9.926 12.093 1.00 91.38 71 HIS A C 1
ATOM 556 O O . HIS A 1 71 ? -3.758 9.645 12.021 1.00 91.38 71 HIS A O 1
ATOM 562 N N . VAL A 1 72 ? -1.608 9.038 11.808 1.00 91.50 72 VAL A N 1
ATOM 563 C CA . VAL A 1 72 ? -1.838 7.699 11.258 1.00 91.50 72 VAL A CA 1
ATOM 564 C C . VAL A 1 72 ? -0.984 6.656 11.977 1.00 91.50 72 VAL A C 1
ATOM 566 O O . VAL A 1 72 ? 0.164 6.915 12.327 1.00 91.50 72 VAL A O 1
ATOM 569 N N . GLN A 1 73 ? -1.543 5.460 12.161 1.00 94.44 73 GLN A N 1
ATOM 570 C CA . GLN A 1 73 ? -0.814 4.291 12.641 1.00 94.44 73 GLN A CA 1
ATOM 571 C C . GLN A 1 73 ? -0.747 3.252 11.521 1.00 94.44 73 GLN A C 1
ATOM 573 O O . GLN A 1 73 ? -1.738 2.577 11.238 1.00 94.44 73 GLN A O 1
ATOM 578 N N . TYR A 1 74 ? 0.409 3.098 10.877 1.00 95.12 74 TYR A N 1
ATOM 579 C CA . TYR A 1 74 ? 0.546 2.055 9.867 1.00 95.12 74 TYR A CA 1
ATOM 580 C C . TYR A 1 74 ? 0.643 0.672 10.509 1.00 95.12 74 TYR A C 1
ATOM 582 O O . TYR A 1 74 ? 1.420 0.448 11.438 1.00 95.12 74 TYR A O 1
ATOM 590 N N . VAL A 1 75 ? -0.172 -0.264 10.024 1.00 95.69 75 VAL A N 1
ATOM 591 C CA . VAL A 1 75 ? -0.238 -1.625 10.562 1.00 95.69 75 VAL A CA 1
ATOM 592 C C . VAL A 1 75 ? 0.384 -2.644 9.611 1.00 95.69 75 VAL A C 1
ATOM 594 O O . VAL A 1 75 ? 0.326 -2.509 8.390 1.00 95.69 75 VAL A O 1
ATOM 597 N N . ASN A 1 76 ? 0.949 -3.709 10.182 1.00 95.94 76 ASN A N 1
ATOM 598 C CA . ASN A 1 76 ? 1.502 -4.815 9.405 1.00 95.94 76 ASN A CA 1
ATOM 599 C C . ASN A 1 76 ? 0.405 -5.608 8.660 1.00 95.94 76 ASN A C 1
ATOM 601 O O . ASN A 1 76 ? -0.792 -5.476 8.936 1.00 95.94 76 ASN A O 1
ATOM 605 N N . LYS A 1 77 ? 0.827 -6.488 7.743 1.00 94.69 77 LYS A N 1
ATOM 606 C CA . LYS A 1 77 ? -0.065 -7.303 6.899 1.00 94.69 77 LYS A CA 1
ATOM 607 C C . LYS A 1 77 ? -1.084 -8.116 7.692 1.00 94.69 77 LYS A C 1
ATOM 609 O O . LYS A 1 77 ? -2.256 -8.134 7.328 1.00 94.69 77 LYS A O 1
ATOM 614 N N . GLN A 1 78 ? -0.654 -8.766 8.772 1.00 96.25 78 GLN A N 1
ATOM 615 C CA . GLN A 1 78 ? -1.529 -9.611 9.581 1.00 96.25 78 GLN A CA 1
ATOM 616 C C . GLN A 1 78 ? -2.655 -8.785 10.210 1.00 96.25 78 GLN A C 1
ATOM 618 O O . GLN A 1 78 ? -3.827 -9.116 10.042 1.00 96.25 78 GLN A O 1
ATOM 623 N N . THR A 1 79 ? -2.313 -7.679 10.871 1.00 96.25 79 THR A N 1
ATOM 624 C CA . THR A 1 79 ? -3.289 -6.770 11.481 1.00 96.25 79 THR A CA 1
ATOM 625 C C . THR A 1 79 ? -4.201 -6.145 10.425 1.00 96.25 79 THR A C 1
ATOM 627 O O . THR A 1 79 ? -5.408 -6.041 10.646 1.00 96.25 79 THR A O 1
ATOM 630 N N . ALA A 1 80 ? -3.661 -5.762 9.264 1.00 96.75 80 ALA A N 1
ATOM 631 C CA . ALA A 1 80 ? -4.450 -5.209 8.167 1.00 96.75 80 A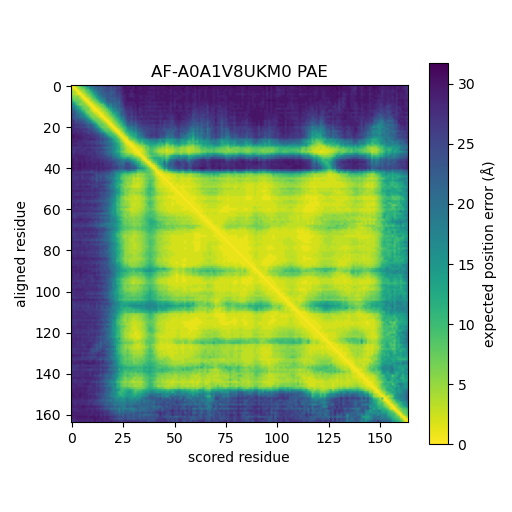LA A CA 1
ATOM 632 C C . ALA A 1 80 ? -5.493 -6.208 7.646 1.00 96.75 80 ALA A C 1
ATOM 634 O O . ALA A 1 80 ? -6.647 -5.843 7.439 1.00 96.75 80 ALA A O 1
ATOM 635 N N . GLN A 1 81 ? -5.112 -7.472 7.462 1.00 95.56 81 GLN A N 1
ATOM 636 C CA . GLN A 1 81 ? -6.019 -8.519 6.991 1.00 95.56 81 GLN A CA 1
ATOM 637 C C . GLN A 1 81 ? -7.073 -8.878 8.043 1.00 95.56 81 GLN A C 1
ATOM 639 O O . GLN A 1 81 ? -8.251 -8.980 7.714 1.00 95.56 81 GLN A O 1
ATOM 644 N N . GLN A 1 82 ? -6.671 -9.011 9.311 1.00 96.50 82 GLN A N 1
ATOM 645 C CA . GLN A 1 82 ? -7.583 -9.335 10.415 1.00 96.50 82 GLN A CA 1
ATOM 646 C C . GLN A 1 82 ? -8.661 -8.269 10.625 1.00 96.50 82 GLN A C 1
ATOM 648 O O . GLN A 1 82 ? -9.805 -8.608 10.907 1.00 96.50 82 GLN A O 1
ATOM 653 N N . ASN A 1 83 ? -8.310 -6.991 10.462 1.00 95.81 83 ASN A N 1
ATOM 654 C CA . ASN A 1 83 ? -9.247 -5.879 10.626 1.00 95.81 83 ASN A CA 1
ATOM 655 C C . ASN A 1 83 ? -9.936 -5.459 9.315 1.00 95.81 83 ASN A C 1
ATOM 657 O O . ASN A 1 83 ? -10.692 -4.493 9.300 1.00 95.81 83 ASN A O 1
ATOM 661 N N . GLY A 1 84 ? -9.683 -6.160 8.205 1.00 95.81 84 GLY A N 1
ATOM 662 C CA . GLY A 1 84 ? -10.323 -5.873 6.920 1.00 95.81 84 GLY A CA 1
ATOM 663 C C . GLY A 1 84 ? -9.775 -4.651 6.167 1.00 95.81 84 GLY A C 1
ATOM 664 O O . GLY A 1 84 ? -10.380 -4.215 5.191 1.00 95.81 84 GLY A O 1
ATOM 665 N N . TYR A 1 85 ? -8.629 -4.105 6.575 1.00 96.06 85 TYR A N 1
ATOM 666 C CA . TYR A 1 85 ? -7.971 -2.960 5.930 1.00 96.06 85 TYR A CA 1
ATOM 667 C C . TYR A 1 85 ? -7.242 -3.332 4.635 1.00 96.06 85 TYR A C 1
ATOM 669 O O . TYR A 1 85 ? -6.992 -2.468 3.802 1.00 96.06 85 TYR A O 1
ATOM 677 N N . ALA A 1 86 ? -6.908 -4.609 4.452 1.00 96.62 86 ALA A N 1
ATOM 678 C CA . ALA A 1 86 ? -6.324 -5.134 3.223 1.00 96.62 86 ALA A CA 1
ATOM 679 C C . ALA A 1 86 ? -6.976 -6.473 2.878 1.00 96.62 86 ALA A C 1
ATOM 681 O O . ALA A 1 86 ? -6.652 -7.505 3.467 1.00 96.62 86 ALA A O 1
ATOM 682 N N . THR A 1 87 ? -7.928 -6.454 1.947 1.00 95.88 87 THR A N 1
ATOM 683 C CA . THR A 1 87 ? -8.719 -7.635 1.572 1.00 95.88 87 THR A CA 1
ATOM 684 C C . THR A 1 87 ? -8.925 -7.716 0.070 1.00 95.88 87 THR A C 1
ATOM 686 O O . THR A 1 87 ? -8.687 -6.761 -0.662 1.00 95.88 87 THR A O 1
ATOM 689 N N . VAL A 1 88 ? -9.358 -8.874 -0.412 1.00 95.62 88 VAL A N 1
ATOM 690 C CA . VAL A 1 88 ? -9.704 -9.075 -1.818 1.00 95.62 88 VAL A CA 1
ATOM 691 C C . VAL A 1 88 ? -11.215 -9.257 -1.909 1.00 95.62 88 VAL A C 1
ATOM 693 O O . VAL A 1 88 ? -11.800 -10.007 -1.129 1.00 95.62 88 VAL A O 1
ATOM 696 N N . SER A 1 89 ? -11.858 -8.562 -2.847 1.00 92.75 89 SER A N 1
ATOM 697 C CA . SER A 1 89 ? -13.298 -8.687 -3.087 1.00 92.75 89 SER A CA 1
ATOM 698 C C . SER A 1 89 ? -13.677 -10.126 -3.456 1.00 92.75 89 SER A C 1
ATOM 700 O O . SER A 1 89 ? -12.884 -10.819 -4.103 1.00 92.75 89 SER A O 1
ATOM 702 N N . ASN A 1 90 ? -14.920 -10.530 -3.188 1.00 89.31 90 ASN A N 1
ATOM 703 C CA . ASN A 1 90 ? -15.433 -11.837 -3.606 1.00 89.31 90 ASN A CA 1
ATOM 704 C C . ASN A 1 90 ? -15.154 -12.130 -5.093 1.00 89.31 90 ASN A C 1
ATOM 706 O O . ASN A 1 90 ? -15.472 -11.333 -5.978 1.00 89.31 90 ASN A O 1
ATOM 710 N N . GLY A 1 91 ? -14.564 -13.298 -5.359 1.00 88.31 91 GLY A N 1
ATOM 711 C CA . GLY A 1 91 ? -14.195 -13.729 -6.709 1.00 88.31 91 GLY A CA 1
ATOM 712 C C . GLY A 1 91 ? -12.928 -13.077 -7.276 1.00 88.31 91 GLY A C 1
ATOM 713 O O . GLY A 1 91 ? -12.738 -13.133 -8.485 1.00 88.31 91 GLY A O 1
ATOM 714 N N . ASN A 1 92 ? -12.075 -12.467 -6.442 1.00 89.50 92 ASN A N 1
ATOM 715 C CA . ASN A 1 92 ? -10.776 -11.900 -6.834 1.00 89.50 92 ASN A CA 1
ATOM 716 C C . ASN A 1 92 ? -10.851 -10.821 -7.928 1.00 89.50 92 ASN A C 1
ATOM 718 O O . ASN A 1 92 ? -9.972 -10.733 -8.781 1.00 89.50 92 ASN A O 1
ATOM 722 N N . LYS A 1 93 ? -11.901 -9.992 -7.903 1.00 90.94 93 LYS A N 1
ATOM 723 C CA . LYS A 1 93 ? -12.124 -8.931 -8.900 1.00 90.94 93 LYS A CA 1
ATOM 724 C C . LYS A 1 93 ? -11.404 -7.621 -8.582 1.00 90.94 93 LYS A C 1
ATOM 726 O O . LYS A 1 93 ? -11.051 -6.886 -9.497 1.00 90.94 93 LYS A O 1
ATOM 731 N N . SER A 1 94 ? -11.185 -7.317 -7.306 1.00 93.81 94 SER A N 1
ATOM 732 C CA . SER A 1 94 ? -10.535 -6.081 -6.866 1.00 93.81 94 SER A CA 1
ATOM 733 C C . SER A 1 94 ? -9.788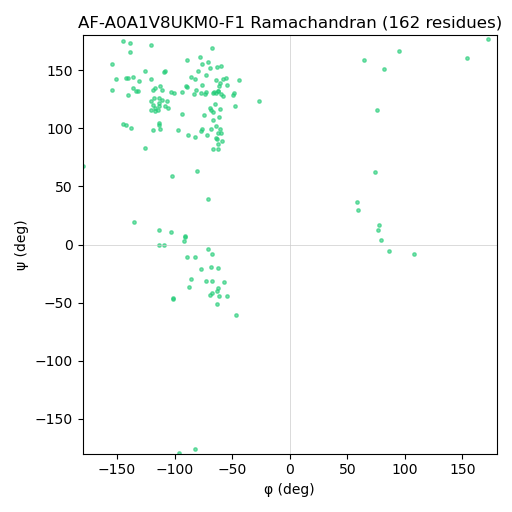 -6.287 -5.552 1.00 93.81 94 SER A C 1
ATOM 735 O O . SER A 1 94 ? -10.260 -7.001 -4.663 1.00 93.81 94 SER A O 1
ATOM 737 N N . ALA A 1 95 ? -8.626 -5.649 -5.428 1.00 95.62 95 ALA A N 1
ATOM 738 C CA . ALA A 1 95 ? -7.955 -5.476 -4.148 1.00 95.62 95 ALA A CA 1
ATOM 739 C C . ALA A 1 95 ? -8.585 -4.279 -3.424 1.00 95.62 95 ALA A C 1
ATOM 741 O O . ALA A 1 95 ? -8.809 -3.230 -4.024 1.00 95.62 95 ALA A O 1
ATOM 742 N N . LEU A 1 96 ? -8.900 -4.449 -2.145 1.00 95.56 96 LEU A N 1
ATOM 743 C CA . LEU A 1 96 ? -9.560 -3.459 -1.308 1.00 95.56 96 LEU A CA 1
ATOM 744 C C . LEU A 1 96 ? -8.590 -3.006 -0.224 1.00 95.56 96 LEU A C 1
ATOM 746 O O . LEU A 1 96 ? -8.141 -3.808 0.600 1.00 95.56 96 LEU A O 1
ATOM 750 N N . ILE A 1 97 ? -8.283 -1.713 -0.237 1.00 95.31 97 ILE A N 1
ATOM 751 C CA . ILE A 1 97 ? 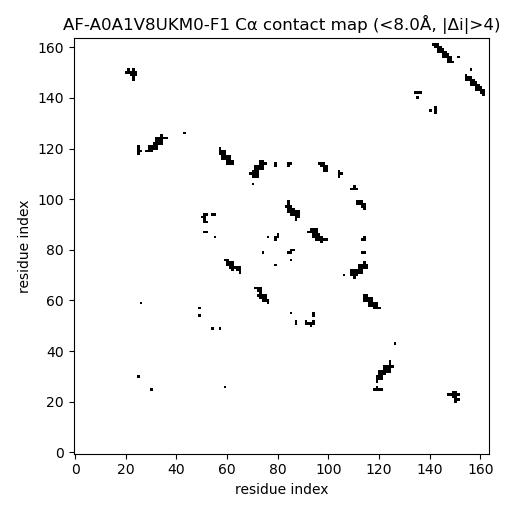-7.467 -1.049 0.775 1.00 95.31 97 ILE A CA 1
ATOM 752 C C . ILE A 1 97 ? -8.377 -0.079 1.515 1.00 95.31 97 ILE A C 1
ATOM 754 O O . ILE A 1 97 ? -9.045 0.750 0.897 1.00 95.31 97 ILE A O 1
ATOM 758 N N . SER A 1 98 ? -8.416 -0.203 2.834 1.00 93.31 98 SER A N 1
ATOM 759 C CA . SER A 1 98 ? -9.248 0.615 3.705 1.00 93.31 98 SER A CA 1
ATOM 760 C C . SER A 1 98 ? -8.483 1.017 4.962 1.00 93.31 98 SER A C 1
ATOM 762 O O . SER A 1 98 ? -7.362 0.576 5.211 1.00 93.31 98 SER A O 1
ATOM 764 N N . VAL A 1 99 ? -9.107 1.876 5.753 1.00 93.06 99 VAL A N 1
ATOM 765 C CA . VAL A 1 99 ? -8.634 2.322 7.064 1.00 93.06 99 VAL A CA 1
ATOM 766 C C . VAL A 1 99 ? -9.671 1.953 8.117 1.00 93.06 99 VAL A C 1
ATOM 768 O O . VAL A 1 99 ? -10.793 1.557 7.788 1.00 93.06 99 VAL A O 1
ATOM 771 N N . ASP A 1 100 ? -9.334 2.126 9.392 1.00 93.81 100 ASP A N 1
ATOM 772 C CA . ASP A 1 100 ? -10.351 2.048 10.437 1.00 93.81 100 ASP A CA 1
ATOM 773 C C . ASP A 1 100 ? -11.413 3.132 10.213 1.00 93.81 100 ASP A C 1
ATOM 775 O O . ASP A 1 100 ? -11.116 4.323 10.279 1.00 93.81 100 ASP A O 1
ATOM 779 N N . THR A 1 101 ? -12.655 2.732 9.962 1.00 90.50 101 THR A N 1
ATOM 780 C CA . THR A 1 101 ? -13.808 3.634 9.792 1.00 90.50 101 THR A CA 1
ATOM 781 C C . THR A 1 101 ? -14.791 3.567 10.960 1.00 90.50 101 THR A C 1
ATOM 783 O O . THR A 1 101 ? -15.778 4.297 10.969 1.00 90.50 101 THR A O 1
ATOM 786 N N . THR A 1 102 ? -14.516 2.730 11.964 1.00 91.50 102 THR A N 1
ATOM 787 C CA . THR A 1 102 ? -15.444 2.443 13.065 1.00 91.50 102 THR A CA 1
ATOM 788 C C . THR A 1 102 ? -15.070 3.208 14.329 1.00 91.50 102 THR A C 1
ATOM 790 O O . THR A 1 102 ? -15.936 3.809 14.968 1.00 91.50 102 THR A O 1
ATOM 793 N N . ASN A 1 103 ? -13.785 3.217 14.699 1.00 91.88 103 ASN A N 1
ATOM 794 C CA . ASN A 1 103 ? -13.360 3.821 15.961 1.00 91.88 103 ASN A CA 1
ATOM 795 C C . ASN A 1 103 ? -13.033 5.315 15.828 1.00 91.88 103 ASN A C 1
ATOM 797 O O . ASN A 1 103 ? -12.728 5.849 14.751 1.00 91.88 103 ASN A O 1
ATOM 801 N N . LYS A 1 104 ? -13.084 6.000 16.976 1.00 89.12 104 LYS A N 1
ATOM 802 C CA . LYS A 1 104 ? -12.669 7.398 17.123 1.00 89.12 104 LYS A CA 1
ATOM 803 C C . LYS A 1 104 ? -11.216 7.461 17.577 1.00 89.12 104 LYS A C 1
ATOM 805 O O . LYS A 1 104 ? -10.852 6.835 18.566 1.00 89.12 104 LYS A O 1
ATOM 810 N N . TRP A 1 105 ? -10.433 8.287 16.895 1.00 89.19 105 TRP A N 1
ATOM 811 C CA . TRP A 1 105 ? -9.009 8.485 17.155 1.00 89.19 105 TRP A CA 1
ATOM 812 C C . TRP A 1 105 ? -8.783 9.954 17.528 1.00 89.19 105 TRP A C 1
ATOM 814 O O . TRP A 1 105 ? -8.835 10.809 16.644 1.00 89.19 105 TRP A O 1
ATOM 824 N N . PRO A 1 106 ? -8.677 10.279 18.831 1.00 86.94 106 PRO A N 1
ATOM 825 C CA . PRO A 1 106 ? -8.523 11.654 19.286 1.00 86.94 106 PRO A CA 1
ATOM 826 C C . PRO A 1 106 ? -7.097 12.174 19.070 1.00 86.94 106 PRO A C 1
ATOM 828 O O . PRO A 1 106 ? -6.123 11.416 19.083 1.00 86.94 106 PRO A O 1
ATOM 831 N N . ASN A 1 107 ? -6.981 13.499 18.956 1.00 82.38 107 ASN A N 1
ATOM 832 C CA . ASN A 1 107 ? -5.698 14.189 18.849 1.00 82.38 107 ASN A CA 1
ATOM 833 C C . ASN A 1 107 ? -4.768 13.825 20.019 1.00 82.38 107 ASN A C 1
ATOM 835 O O . ASN A 1 107 ? -5.196 13.773 21.171 1.00 82.38 107 ASN A O 1
ATOM 839 N N . GLY A 1 108 ? -3.489 13.594 19.711 1.00 81.94 108 GLY A N 1
ATOM 840 C CA . GLY A 1 108 ? -2.472 13.172 20.684 1.00 81.94 108 GLY A CA 1
ATOM 841 C C . GLY A 1 108 ? -2.395 11.657 20.921 1.00 81.94 108 GLY A C 1
ATOM 842 O O . GLY A 1 108 ? -1.496 11.210 21.626 1.00 81.94 108 GLY A O 1
ATOM 843 N N . GLY A 1 109 ? -3.305 10.868 20.334 1.00 84.69 109 GLY A N 1
ATOM 844 C CA . GLY A 1 109 ? -3.223 9.406 20.298 1.00 84.69 109 GLY A CA 1
ATOM 845 C C . GLY A 1 109 ? -2.322 8.861 19.175 1.00 84.69 109 GLY A C 1
ATOM 846 O O . GLY A 1 109 ? -1.729 9.639 18.426 1.00 84.69 109 GLY A O 1
ATOM 847 N N . PRO A 1 110 ? -2.255 7.525 19.009 1.00 83.69 110 PRO A N 1
ATOM 848 C CA . PRO A 1 110 ? -1.373 6.863 18.040 1.00 83.69 110 PRO A CA 1
ATOM 849 C C . PRO A 1 110 ? -1.736 7.111 16.565 1.00 83.69 110 P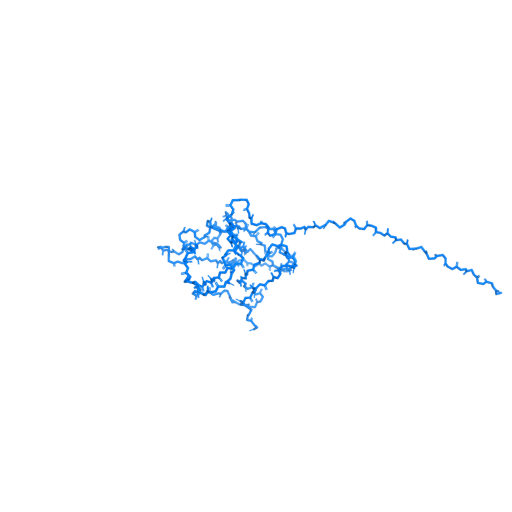RO A C 1
ATOM 851 O O . PRO A 1 110 ? -0.958 6.754 15.687 1.00 83.69 110 PRO A O 1
ATOM 854 N N . GLY A 1 111 ? -2.882 7.737 16.280 1.00 91.00 111 GLY A N 1
ATOM 855 C CA . GLY A 1 111 ? -3.383 7.935 14.921 1.00 91.00 111 GLY A CA 1
ATOM 856 C C . GLY A 1 111 ? -4.361 6.852 14.484 1.00 91.00 111 GLY A C 1
ATOM 857 O O . GLY A 1 111 ? -4.500 5.813 15.126 1.00 91.00 111 GLY A O 1
ATOM 858 N N . ARG A 1 112 ? -5.073 7.105 13.383 1.00 94.50 112 ARG A N 1
ATOM 859 C CA . ARG A 1 112 ? -6.014 6.133 12.808 1.00 94.50 112 ARG A CA 1
ATOM 860 C C . ARG A 1 112 ? -5.239 4.984 12.143 1.00 94.50 112 ARG A C 1
ATOM 862 O O . ARG A 1 112 ? -4.355 5.276 11.336 1.00 94.50 112 ARG A O 1
ATOM 869 N N . PRO A 1 113 ? -5.573 3.705 12.402 1.00 95.38 113 PRO A N 1
ATOM 870 C CA . PRO A 1 113 ? -4.976 2.577 11.703 1.00 95.38 113 PRO A CA 1
ATOM 871 C C . PRO A 1 113 ? -5.187 2.653 10.190 1.00 95.38 113 PRO A C 1
ATOM 873 O O . PRO A 1 113 ? -6.321 2.791 9.720 1.00 95.38 113 PRO A O 1
ATOM 876 N N . ALA A 1 114 ? -4.096 2.539 9.439 1.00 94.75 114 ALA A N 1
ATOM 877 C CA . ALA A 1 114 ? -4.089 2.541 7.981 1.00 94.75 114 ALA A CA 1
ATOM 878 C C . ALA A 1 114 ? -3.008 1.603 7.431 1.00 94.75 114 ALA A C 1
ATOM 880 O O . ALA A 1 114 ? -2.206 1.033 8.173 1.00 94.75 114 ALA A O 1
ATOM 881 N N . VAL A 1 115 ? -2.977 1.452 6.109 1.00 95.75 115 VAL A N 1
ATOM 882 C CA . VAL A 1 115 ? -2.002 0.615 5.410 1.00 95.75 115 VAL A CA 1
ATOM 883 C C . VAL A 1 115 ? -1.180 1.478 4.464 1.00 95.75 115 VAL A C 1
ATOM 885 O O . VAL A 1 115 ? -1.736 2.251 3.687 1.00 95.75 115 VAL A O 1
ATOM 888 N N . ARG A 1 116 ? 0.143 1.300 4.493 1.00 94.12 116 ARG A N 1
ATOM 889 C CA . ARG A 1 116 ? 1.065 1.806 3.476 1.00 94.12 116 ARG A CA 1
ATOM 890 C C . ARG A 1 116 ? 1.745 0.621 2.807 1.00 94.12 116 ARG A C 1
ATOM 892 O O . ARG A 1 116 ? 2.439 -0.155 3.460 1.00 94.12 116 ARG A O 1
ATOM 899 N N . LEU A 1 117 ? 1.507 0.482 1.507 1.00 93.31 117 LEU A N 1
ATOM 900 C CA . LEU A 1 117 ? 2.043 -0.602 0.693 1.00 93.31 117 LEU A CA 1
ATOM 901 C C . LEU A 1 117 ? 3.252 -0.106 -0.093 1.00 93.31 117 LEU A C 1
ATOM 903 O O . LEU A 1 117 ? 3.181 0.930 -0.750 1.00 93.31 117 LEU A O 1
ATOM 907 N N . ILE A 1 118 ? 4.344 -0.860 -0.035 1.00 91.25 118 ILE A N 1
ATOM 908 C CA . ILE A 1 118 ? 5.573 -0.596 -0.788 1.00 91.25 118 ILE A CA 1
ATOM 909 C C . ILE A 1 118 ? 5.828 -1.816 -1.661 1.00 91.25 118 ILE A C 1
ATOM 911 O O . ILE A 1 118 ? 5.847 -2.930 -1.144 1.00 91.25 118 ILE A O 1
ATOM 915 N N . SER A 1 119 ? 5.941 -1.643 -2.979 1.00 90.31 119 SER A N 1
ATOM 916 C CA . SER A 1 119 ? 6.146 -2.780 -3.881 1.00 90.31 119 SER A CA 1
ATOM 917 C C . SER A 1 119 ? 7.483 -3.455 -3.597 1.00 90.31 119 SER A C 1
ATOM 919 O O . SER A 1 119 ? 8.480 -2.778 -3.348 1.00 90.31 119 SER A O 1
ATOM 921 N N . ASP A 1 120 ? 7.513 -4.785 -3.673 1.00 87.81 120 ASP A N 1
ATOM 922 C CA . ASP A 1 120 ? 8.769 -5.522 -3.504 1.00 87.81 120 ASP A CA 1
ATOM 923 C C . ASP A 1 120 ? 9.713 -5.243 -4.684 1.00 87.81 120 ASP A C 1
ATOM 925 O O . ASP A 1 120 ? 10.907 -5.006 -4.505 1.00 87.81 120 ASP A O 1
ATOM 929 N N . ASN A 1 121 ? 9.158 -5.207 -5.899 1.00 88.56 121 ASN A N 1
ATOM 930 C CA . ASN A 1 121 ? 9.896 -4.897 -7.119 1.00 88.56 121 ASN A CA 1
ATOM 931 C C . ASN A 1 121 ? 10.114 -3.386 -7.288 1.00 88.56 121 ASN A C 1
ATOM 933 O O . ASN A 1 121 ? 9.279 -2.567 -6.892 1.00 88.56 121 ASN A O 1
ATOM 937 N N . THR A 1 122 ? 11.226 -3.031 -7.933 1.00 86.38 122 THR A N 1
ATOM 938 C CA . THR A 1 122 ? 11.609 -1.647 -8.254 1.00 86.38 122 THR A CA 1
ATOM 939 C C . THR A 1 122 ? 11.893 -1.483 -9.741 1.00 86.38 122 THR A C 1
ATOM 941 O O . THR A 1 122 ? 12.337 -2.415 -10.414 1.00 86.38 122 THR A O 1
ATOM 944 N N . TYR A 1 123 ? 11.632 -0.282 -10.260 1.00 84.62 123 TYR A N 1
ATOM 945 C CA . TYR A 1 123 ? 11.637 -0.004 -11.693 1.00 84.62 123 TYR A CA 1
ATOM 946 C C . TYR A 1 123 ? 12.266 1.362 -11.964 1.00 84.62 123 TYR A C 1
ATOM 948 O O . TYR A 1 123 ? 11.838 2.362 -11.391 1.00 84.62 123 TYR A O 1
ATOM 956 N N . THR A 1 124 ? 13.241 1.420 -12.866 1.00 81.81 124 THR A N 1
ATOM 957 C CA . THR A 1 124 ? 13.883 2.691 -13.255 1.00 81.81 124 THR A CA 1
ATOM 958 C C . THR A 1 124 ? 13.135 3.374 -14.396 1.00 81.81 124 THR A C 1
ATOM 960 O O . THR A 1 124 ? 12.995 4.595 -14.420 1.00 81.81 124 THR A O 1
ATOM 963 N N . HIS A 1 125 ? 12.614 2.582 -15.335 1.00 79.00 125 HIS A N 1
ATOM 964 C CA . HIS A 1 125 ? 11.839 3.049 -16.480 1.00 79.00 125 HIS A CA 1
ATOM 965 C C . HIS A 1 125 ? 10.673 2.096 -16.745 1.00 79.00 125 HIS A C 1
ATOM 967 O O . HIS A 1 125 ? 10.825 0.879 -16.634 1.00 79.00 125 HIS A O 1
ATOM 973 N N . GLY A 1 126 ? 9.520 2.631 -17.143 1.00 80.62 126 GLY A N 1
ATOM 974 C CA . GLY A 1 126 ? 8.358 1.810 -17.461 1.00 80.62 126 GLY A CA 1
ATOM 975 C C . GLY A 1 126 ? 7.097 2.623 -17.714 1.00 80.62 126 GLY A C 1
ATOM 976 O O . GLY A 1 126 ? 7.093 3.848 -17.603 1.00 80.62 126 GLY A O 1
ATOM 977 N N . LEU A 1 127 ? 6.030 1.910 -18.063 1.00 83.94 127 LEU A N 1
ATOM 978 C CA . LEU A 1 127 ? 4.667 2.423 -18.083 1.00 83.94 127 LEU A CA 1
ATOM 979 C C . LEU A 1 127 ? 3.916 1.777 -16.918 1.00 83.94 127 LEU A C 1
ATOM 981 O O . LEU A 1 127 ? 3.782 0.555 -16.880 1.00 83.94 127 LEU A O 1
ATOM 985 N N . PHE A 1 128 ? 3.435 2.599 -15.990 1.00 88.56 128 PHE A N 1
ATOM 986 C CA . PHE A 1 128 ? 2.672 2.156 -14.826 1.00 88.56 128 PHE A CA 1
ATOM 987 C C . PHE A 1 128 ? 1.209 2.503 -15.049 1.00 88.56 128 PHE A C 1
ATOM 989 O O . PHE A 1 128 ? 0.860 3.673 -15.201 1.00 88.56 128 PHE A O 1
ATOM 996 N N . ILE A 1 129 ? 0.366 1.479 -15.105 1.00 88.25 129 ILE A N 1
ATOM 997 C CA . ILE A 1 129 ? -1.075 1.636 -15.269 1.00 88.25 129 ILE A CA 1
ATOM 998 C C . ILE A 1 129 ? -1.723 1.164 -13.980 1.00 88.25 129 ILE A C 1
ATOM 1000 O O . ILE A 1 129 ? -1.543 0.017 -13.572 1.00 88.25 129 ILE A O 1
ATOM 1004 N N . LEU A 1 130 ? -2.477 2.063 -13.358 1.00 88.25 130 LEU A N 1
ATOM 1005 C CA . LEU A 1 130 ? -3.289 1.767 -12.194 1.00 88.25 130 LEU A CA 1
ATOM 1006 C C . LEU A 1 130 ? -4.756 1.994 -12.560 1.00 88.25 130 LEU A C 1
ATOM 1008 O O . LEU A 1 130 ? -5.161 3.123 -12.832 1.00 88.25 130 LEU A O 1
ATOM 1012 N N . ASP A 1 131 ? -5.537 0.918 -12.558 1.00 90.06 131 ASP A N 1
ATOM 1013 C CA . ASP A 1 131 ? -6.991 0.975 -12.690 1.00 90.06 131 ASP A CA 1
ATOM 1014 C C . ASP A 1 131 ? -7.618 1.007 -11.290 1.00 90.06 131 ASP A C 1
ATOM 1016 O O . ASP A 1 131 ? -7.497 0.048 -10.521 1.00 90.06 131 ASP A O 1
ATOM 1020 N N . VAL A 1 132 ? -8.234 2.138 -10.932 1.00 87.94 132 VAL A N 1
ATOM 1021 C CA . VAL A 1 132 ? -8.833 2.355 -9.611 1.00 87.94 132 VAL A CA 1
ATOM 1022 C C . VAL A 1 132 ? -10.316 2.655 -9.744 1.00 87.94 132 VAL A C 1
ATOM 1024 O O . VAL A 1 132 ? -10.708 3.716 -10.224 1.00 87.94 132 VAL A O 1
ATOM 1027 N N . ALA A 1 133 ? -11.145 1.761 -9.209 1.00 89.94 133 ALA A N 1
ATOM 1028 C CA . ALA A 1 133 ? -12.589 1.970 -9.148 1.00 89.94 133 ALA A CA 1
ATOM 1029 C C . ALA A 1 133 ? -13.004 3.021 -8.097 1.00 89.94 133 ALA A C 1
ATOM 1031 O O . ALA A 1 133 ? -14.014 3.699 -8.267 1.00 89.94 133 ALA A O 1
ATOM 1032 N N . HIS A 1 134 ? -12.249 3.151 -6.999 1.00 90.94 134 HIS A N 1
ATOM 1033 C CA . HIS A 1 134 ? -12.526 4.101 -5.920 1.00 90.94 134 HIS A CA 1
ATOM 1034 C C . HIS A 1 134 ? -11.249 4.477 -5.155 1.00 90.94 134 HIS A C 1
ATOM 1036 O O . HIS A 1 134 ? -10.490 3.599 -4.748 1.00 90.94 134 HIS A O 1
ATOM 1042 N N . MET A 1 135 ? -11.047 5.773 -4.913 1.00 88.19 135 MET A N 1
ATOM 1043 C CA . MET A 1 135 ? -9.979 6.305 -4.056 1.00 88.19 135 MET A CA 1
ATOM 1044 C C . MET A 1 135 ? -10.576 6.864 -2.758 1.00 88.19 135 MET A C 1
ATOM 1046 O O . MET A 1 135 ? -11.701 7.363 -2.796 1.00 88.19 135 MET A O 1
ATOM 1050 N N . PRO A 1 136 ? -9.859 6.817 -1.619 1.00 85.44 136 PRO A N 1
ATOM 1051 C CA . PRO A 1 136 ? -10.337 7.415 -0.373 1.00 85.44 136 PRO A CA 1
ATOM 1052 C C . PRO A 1 136 ? -10.674 8.904 -0.533 1.00 85.44 136 PRO A C 1
ATOM 1054 O O . PRO A 1 136 ? -9.985 9.632 -1.243 1.00 85.44 136 PRO A O 1
ATOM 1057 N N . THR A 1 137 ? -11.719 9.365 0.150 1.00 84.38 137 THR A N 1
ATOM 1058 C CA . THR A 1 137 ? -12.125 10.777 0.162 1.00 84.38 137 THR A CA 1
ATOM 1059 C C . THR A 1 137 ? -12.606 11.176 1.549 1.00 84.38 137 THR A C 1
ATOM 1061 O O . THR A 1 137 ? -13.308 10.399 2.199 1.00 84.38 137 THR A O 1
ATOM 1064 N N . GLY A 1 138 ? -12.303 12.400 1.973 1.00 81.12 138 GLY A N 1
ATOM 1065 C CA . GLY A 1 138 ? -12.790 12.967 3.227 1.00 81.12 138 GLY A CA 1
ATOM 1066 C C . GLY A 1 138 ? -11.857 14.042 3.778 1.00 81.12 138 GLY A C 1
ATOM 1067 O O . GLY A 1 138 ? -10.679 14.107 3.434 1.00 81.12 138 GLY A O 1
ATOM 1068 N N . CYS A 1 139 ? -12.372 14.894 4.661 1.00 78.75 139 CYS A N 1
ATOM 1069 C CA . CYS A 1 139 ? -11.535 15.880 5.337 1.00 78.75 139 CYS A CA 1
ATOM 1070 C C . CYS A 1 139 ? -10.493 15.174 6.216 1.00 78.75 139 CYS A C 1
ATOM 1072 O O . CYS A 1 139 ? -10.836 14.295 7.009 1.00 78.75 139 CYS A O 1
ATOM 1074 N N . GLY A 1 140 ? -9.227 15.571 6.083 1.00 79.38 140 GLY A N 1
ATOM 1075 C CA . GLY A 1 140 ? -8.114 14.982 6.831 1.00 79.38 140 GLY A CA 1
ATOM 1076 C C . GLY A 1 140 ? -7.608 13.645 6.281 1.00 79.38 140 GLY A C 1
ATOM 1077 O O . GLY A 1 140 ? -6.718 13.054 6.887 1.00 79.38 140 GLY A O 1
ATOM 1078 N N . THR A 1 141 ? -8.141 13.159 5.152 1.00 83.81 141 THR A N 1
ATOM 1079 C CA . THR A 1 141 ? -7.541 12.030 4.427 1.00 83.81 141 THR A CA 1
ATOM 1080 C C . THR A 1 141 ? -6.537 12.540 3.405 1.00 83.81 141 THR A C 1
ATOM 1082 O O . THR A 1 141 ? -6.856 13.462 2.660 1.00 83.81 141 THR A O 1
ATOM 1085 N N . TRP A 1 142 ? -5.375 11.895 3.320 1.00 86.31 142 TRP A N 1
ATOM 1086 C CA . TRP A 1 142 ? -4.384 12.136 2.272 1.00 86.31 142 TRP A CA 1
ATOM 1087 C C . TRP A 1 142 ? -4.035 10.808 1.585 1.00 86.31 142 TRP A C 1
ATOM 1089 O O . TRP A 1 142 ? -3.095 10.123 1.990 1.00 86.31 142 TRP A O 1
ATOM 1099 N N . PRO A 1 143 ? -4.848 10.357 0.614 1.00 86.75 143 PRO A N 1
ATOM 1100 C CA . PRO A 1 143 ? -4.522 9.169 -0.160 1.00 86.75 143 PRO A CA 1
ATOM 1101 C C . PRO A 1 143 ? -3.437 9.496 -1.188 1.00 86.75 143 PRO A C 1
ATOM 1103 O O . PRO A 1 143 ? -3.524 10.503 -1.881 1.00 86.75 143 PRO A O 1
ATOM 1106 N N . ALA A 1 144 ? -2.456 8.611 -1.342 1.00 84.94 144 ALA A N 1
ATOM 1107 C CA . ALA A 1 144 ? -1.393 8.793 -2.321 1.00 84.94 144 ALA A CA 1
ATOM 1108 C C . ALA A 1 144 ? -1.098 7.492 -3.072 1.00 84.94 144 ALA A C 1
ATOM 1110 O O . ALA A 1 144 ? -0.944 6.427 -2.474 1.00 84.94 144 ALA A O 1
ATOM 1111 N N . TYR A 1 145 ? -0.967 7.609 -4.393 1.00 86.19 145 TYR A N 1
ATOM 1112 C CA . TYR A 1 145 ? -0.286 6.642 -5.246 1.00 86.19 145 TYR A CA 1
ATOM 1113 C C . TYR A 1 145 ? 0.889 7.360 -5.905 1.00 86.19 145 TYR A C 1
ATOM 1115 O O . TYR A 1 145 ? 0.715 8.382 -6.576 1.00 86.19 145 TYR A O 1
ATOM 1123 N N . TRP A 1 146 ? 2.089 6.859 -5.650 1.00 84.06 146 TRP A N 1
ATOM 1124 C CA . TRP A 1 146 ? 3.323 7.519 -6.036 1.00 84.06 146 TRP A CA 1
ATOM 1125 C C . TRP A 1 146 ? 4.443 6.501 -6.204 1.00 84.06 146 TRP A C 1
ATOM 1127 O O . TRP A 1 146 ? 4.411 5.409 -5.634 1.00 84.06 146 TRP A O 1
ATOM 1137 N N . LEU A 1 147 ? 5.422 6.873 -7.020 1.00 82.31 147 LEU A N 1
ATOM 1138 C CA . LEU A 1 147 ? 6.650 6.125 -7.226 1.00 82.31 147 LEU A CA 1
ATOM 1139 C C . LEU A 1 147 ? 7.767 6.816 -6.451 1.00 82.31 147 LEU A C 1
ATOM 1141 O O . LEU A 1 147 ? 7.949 8.033 -6.559 1.00 82.31 147 LEU A O 1
ATOM 1145 N N . LEU A 1 148 ? 8.512 6.020 -5.690 1.00 77.38 148 LEU A N 1
ATOM 1146 C CA . LEU A 1 148 ? 9.619 6.480 -4.866 1.00 77.38 148 LEU A CA 1
ATOM 1147 C C . LEU A 1 148 ? 10.926 5.836 -5.327 1.00 77.38 148 LEU A C 1
ATOM 1149 O O . LEU A 1 148 ? 11.022 4.611 -5.401 1.00 77.38 148 LEU A O 1
ATOM 1153 N N . GLY A 1 149 ? 11.932 6.665 -5.608 1.00 62.78 149 GLY A N 1
ATOM 1154 C CA . GLY A 1 149 ? 13.288 6.207 -5.895 1.00 62.78 149 GLY A CA 1
ATOM 1155 C C . GLY A 1 149 ? 14.075 5.813 -4.631 1.00 62.78 149 GLY A C 1
ATOM 1156 O O . GLY A 1 149 ? 13.735 6.226 -3.519 1.00 62.78 149 GLY A O 1
ATOM 1157 N N . PRO A 1 150 ? 15.166 5.038 -4.772 1.00 56.31 150 PRO A N 1
ATOM 1158 C CA . PRO A 1 150 ? 16.068 4.739 -3.659 1.00 56.31 150 PRO A CA 1
ATOM 1159 C C . PRO A 1 150 ? 16.718 6.029 -3.135 1.00 56.31 150 PRO A C 1
ATOM 1161 O O . PRO A 1 150 ? 17.258 6.782 -3.934 1.00 56.31 150 PRO A O 1
ATOM 1164 N N . ASN A 1 151 ? 16.738 6.271 -1.818 1.00 54.00 151 ASN A N 1
ATOM 1165 C CA . ASN A 1 151 ? 17.269 7.486 -1.158 1.00 54.00 151 ASN A CA 1
ATOM 1166 C C . ASN A 1 151 ? 16.401 8.752 -1.292 1.00 54.00 151 ASN A C 1
ATOM 1168 O O . ASN A 1 151 ? 16.849 9.782 -1.801 1.00 54.00 151 ASN A O 1
ATOM 1172 N N . TRP A 1 152 ? 15.179 8.710 -0.761 1.00 47.03 152 TRP A N 1
ATOM 1173 C CA . TRP A 1 152 ? 14.391 9.923 -0.523 1.00 47.03 152 TRP A CA 1
ATOM 1174 C C . TRP A 1 152 ? 15.116 10.883 0.450 1.00 47.03 152 TRP A C 1
ATOM 1176 O O . TRP A 1 152 ? 15.677 10.403 1.440 1.00 47.03 152 TRP A O 1
ATOM 1186 N N . PRO A 1 153 ? 15.118 12.215 0.220 1.00 47.75 153 PRO A N 1
ATOM 1187 C CA . PRO A 1 153 ? 14.460 12.962 -0.866 1.00 47.75 153 PRO A CA 1
ATOM 1188 C C . PRO A 1 153 ? 15.330 13.184 -2.125 1.00 47.75 153 PRO A C 1
ATOM 1190 O O . PRO A 1 153 ? 14.948 13.928 -3.023 1.00 47.75 153 PRO A O 1
ATOM 1193 N N . TYR A 1 154 ? 16.515 12.577 -2.214 1.00 45.28 154 TYR A N 1
ATOM 1194 C CA . TYR A 1 154 ? 17.545 12.941 -3.197 1.00 45.28 154 TYR A CA 1
ATOM 1195 C C . TYR A 1 154 ? 17.364 12.331 -4.598 1.00 45.28 154 TYR A C 1
ATOM 1197 O O . TYR A 1 154 ? 18.049 12.756 -5.526 1.00 45.28 154 TYR A O 1
ATOM 1205 N N . THR A 1 155 ? 16.458 11.365 -4.780 1.00 51.69 155 THR A N 1
ATOM 1206 C CA . THR A 1 155 ? 16.205 10.694 -6.076 1.00 51.69 155 THR A CA 1
ATOM 1207 C C . THR A 1 155 ? 14.828 10.963 -6.685 1.00 51.69 155 THR A C 1
ATOM 1209 O O . THR A 1 155 ? 14.474 10.352 -7.692 1.00 51.69 155 THR A O 1
ATOM 1212 N N . GLY A 1 156 ? 14.100 11.947 -6.148 1.00 44.91 156 GLY A N 1
ATOM 1213 C CA . GLY A 1 156 ? 12.827 12.424 -6.688 1.00 44.91 156 GLY A CA 1
ATOM 1214 C C . GLY A 1 156 ? 11.612 11.574 -6.297 1.00 44.91 156 GLY A C 1
ATOM 1215 O O . GLY A 1 156 ? 11.700 10.368 -6.071 1.00 44.91 156 GLY A O 1
ATOM 1216 N N . GLU A 1 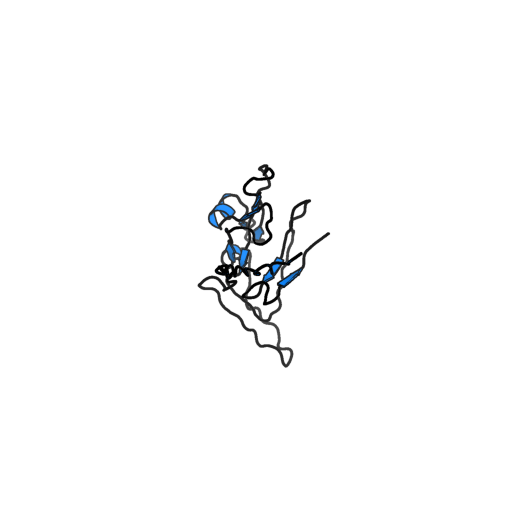157 ? 10.458 12.235 -6.232 1.00 45.34 157 GLU A N 1
ATOM 1217 C CA . GLU A 1 157 ? 9.131 11.624 -6.116 1.00 45.34 157 GLU A CA 1
ATOM 1218 C C . GLU A 1 157 ? 8.352 11.883 -7.403 1.00 45.34 157 GLU A C 1
ATOM 1220 O O . GLU A 1 157 ? 8.340 13.007 -7.908 1.00 45.34 157 GLU A O 1
ATOM 1225 N N . PHE A 1 158 ? 7.660 10.865 -7.915 1.00 44.53 158 PHE A N 1
ATOM 1226 C CA . PHE A 1 158 ? 6.587 11.077 -8.883 1.00 44.53 158 PHE A CA 1
ATOM 1227 C C . PHE A 1 158 ? 5.265 10.679 -8.231 1.00 44.53 158 PHE A C 1
ATOM 1229 O O . PHE A 1 158 ? 4.965 9.494 -8.091 1.00 44.53 158 PHE A O 1
ATOM 1236 N N . GLY A 1 159 ? 4.486 11.673 -7.808 1.00 45.72 159 GLY A N 1
ATOM 1237 C CA . GLY A 1 159 ? 3.154 11.495 -7.236 1.00 45.72 159 GLY A CA 1
ATOM 1238 C C . GLY A 1 159 ? 2.089 12.154 -8.106 1.00 45.72 159 GLY A C 1
ATOM 1239 O O . GLY A 1 159 ? 2.240 13.297 -8.535 1.00 45.72 159 GLY A O 1
ATOM 1240 N N . LYS A 1 160 ? 0.986 11.447 -8.359 1.00 44.66 160 LYS A N 1
ATOM 1241 C CA . LYS A 1 160 ? -0.270 12.076 -8.777 1.00 44.66 160 LYS A CA 1
ATOM 1242 C C . LYS A 1 160 ? -1.426 11.342 -8.116 1.00 44.66 160 LYS A C 1
ATOM 1244 O O . LYS A 1 160 ? -1.807 10.268 -8.565 1.00 44.66 160 LYS A O 1
ATOM 1249 N N . CYS A 1 161 ? -1.974 11.969 -7.075 1.00 38.75 161 CYS A N 1
ATOM 1250 C CA . CYS A 1 161 ? -3.405 12.233 -6.893 1.00 38.75 161 CYS A CA 1
ATOM 1251 C C . CYS A 1 161 ? -3.636 12.984 -5.570 1.00 38.75 161 CYS A C 1
ATOM 1253 O O . CYS A 1 161 ? -4.265 12.457 -4.661 1.00 38.75 161 CYS A O 1
ATOM 1255 N N . ASP A 1 162 ? -3.174 14.233 -5.496 1.00 37.41 162 ASP A N 1
ATOM 1256 C CA . ASP A 1 162 ? -3.732 15.202 -4.551 1.00 37.41 162 ASP A CA 1
ATOM 1257 C C . ASP A 1 162 ? -4.993 15.804 -5.186 1.00 37.41 162 ASP A C 1
ATOM 1259 O O . ASP A 1 162 ? -4.981 16.209 -6.357 1.00 37.41 162 ASP A O 1
ATOM 1263 N N . ARG A 1 163 ? -6.102 15.810 -4.444 1.00 34.75 163 ARG A N 1
ATOM 1264 C CA . ARG A 1 163 ? -7.236 16.690 -4.727 1.00 34.75 163 ARG A CA 1
ATOM 1265 C C . ARG A 1 163 ? -7.356 17.658 -3.559 1.00 34.75 163 ARG A C 1
ATOM 1267 O O . ARG A 1 163 ? -7.619 17.208 -2.445 1.00 34.75 163 ARG A O 1
ATOM 1274 N N . ASP A 1 164 ? -7.150 18.934 -3.866 1.00 36.06 164 ASP A N 1
ATOM 1275 C CA . ASP A 1 164 ? -7.651 20.062 -3.077 1.00 36.06 164 ASP A CA 1
ATOM 1276 C C . ASP A 1 164 ? -9.183 19.984 -2.928 1.00 36.06 164 ASP A C 1
ATOM 1278 O O . ASP A 1 164 ? -9.858 19.515 -3.885 1.00 36.06 164 ASP A O 1
#

Radius of gyration: 22.21 Å; Cα contacts (8 Å, |Δi|>4): 195; chains: 1; bounding box: 55×67×60 Å

Mean predicted aligned error: 12.88 Å

pLDDT: mean 74.42, std 22.46, range [29.88, 96.75]

Solvent-accessible surface area (backbone atoms only — not comparable to full-atom values): 11024 Å² total; per-residue (Å²): 141,81,88,78,83,82,80,82,78,80,77,81,77,82,69,82,78,77,70,77,71,60,66,51,62,56,51,95,88,40,55,80,40,65,52,82,79,82,80,73,93,70,83,89,71,92,84,80,84,75,51,29,82,54,34,77,78,50,37,45,47,48,51,62,82,53,93,82,72,56,76,42,28,36,36,39,61,70,61,24,43,76,72,58,24,44,41,58,40,87,89,47,77,37,64,42,78,42,54,69,82,81,74,87,71,61,92,93,55,75,34,44,49,34,71,45,77,42,57,25,55,47,71,73,50,84,87,89,85,83,92,74,95,75,77,82,82,57,93,94,61,83,59,80,56,64,51,77,40,60,42,70,84,82,53,52,75,55,70,73,58,87,79,133

Sequence (164 aa):
MRSSPLISRIAVFLFPSFFLVANAQSVPGGAYYPGNGAPAAGTYKLIDDYNPAIFFNKFNFYNDYDPTYGHVQYVNKQTAQQNGYATVSNGNKSALISVDTTNKWPNGGPGRPAVRLISDNTYTHGLFILDVAHMPTGCGTWPAYWLLGPNWPYTGEFGKCDRD